Protein AF-A0AA35SMQ5-F1 (afdb_monomer)

Foldseek 3Di:
DFPDKDADPDPLAQQVLLQVQLVVVPDHWDDDDRITTDDDDPVCDPVNVVVVVVSSVVSRVVCNVPSCSCCDDVNVVVVVLVPDPDVVVVVVVVVVVVVVVVVD

Structure (mmCIF, N/CA/C/O backbone):
data_AF-A0AA35SMQ5-F1
#
_entry.id   AF-A0AA35SMQ5-F1
#
loop_
_atom_site.group_PDB
_atom_site.id
_atom_site.type_symbol
_atom_site.label_atom_id
_atom_site.label_alt_id
_atom_site.label_comp_id
_atom_site.label_asym_id
_atom_site.label_entity_id
_atom_site.label_seq_id
_atom_site.pdbx_PDB_ins_code
_atom_site.Cartn_x
_atom_site.Cartn_y
_atom_site.Cartn_z
_atom_site.occupancy
_atom_site.B_iso_or_equiv
_atom_site.auth_seq_id
_atom_site.auth_comp_id
_atom_site.auth_asym_id
_atom_site.auth_atom_id
_atom_site.pdbx_PDB_model_num
ATOM 1 N N . MET A 1 1 ? 7.453 10.871 8.236 1.00 58.62 1 MET A N 1
ATOM 2 C CA . MET A 1 1 ? 7.933 10.191 9.458 1.00 58.62 1 MET A CA 1
ATOM 3 C C . MET A 1 1 ? 7.116 8.923 9.597 1.00 58.62 1 MET A C 1
ATOM 5 O O . MET A 1 1 ? 5.976 9.000 10.029 1.00 58.62 1 MET A O 1
ATOM 9 N N . THR A 1 2 ? 7.652 7.792 9.150 1.00 75.69 2 THR A N 1
ATOM 10 C CA . THR A 1 2 ? 6.954 6.502 9.218 1.00 75.69 2 THR A CA 1
ATOM 11 C C . THR A 1 2 ? 7.039 5.942 10.634 1.00 75.69 2 THR A C 1
ATOM 13 O O . THR A 1 2 ? 8.126 5.919 11.206 1.00 75.69 2 THR A O 1
ATOM 16 N N . ALA A 1 3 ? 5.916 5.479 11.187 1.00 87.38 3 ALA A N 1
ATOM 17 C CA . ALA A 1 3 ? 5.897 4.768 12.464 1.00 87.38 3 ALA A CA 1
ATOM 18 C C . ALA A 1 3 ? 6.235 3.281 12.278 1.00 87.38 3 ALA A C 1
ATOM 20 O O . ALA A 1 3 ? 7.061 2.738 13.004 1.00 87.38 3 ALA A O 1
ATOM 21 N N . PHE A 1 4 ? 5.625 2.635 11.283 1.00 91.06 4 PHE A N 1
ATOM 22 C CA . PHE A 1 4 ? 5.939 1.263 10.883 1.00 91.06 4 PHE A CA 1
ATOM 23 C C . PHE A 1 4 ? 5.656 1.054 9.392 1.00 91.06 4 PHE A C 1
ATOM 25 O O . PHE A 1 4 ? 4.910 1.822 8.781 1.00 91.06 4 PHE A O 1
ATOM 32 N N . SER A 1 5 ? 6.239 0.011 8.809 1.00 93.12 5 SER A N 1
ATOM 33 C CA . SER A 1 5 ? 5.927 -0.436 7.453 1.00 93.12 5 SER A CA 1
ATOM 34 C C . SER A 1 5 ? 5.599 -1.924 7.434 1.00 93.12 5 SER A C 1
ATOM 36 O O . SER A 1 5 ? 5.977 -2.672 8.339 1.00 93.12 5 SER A O 1
ATOM 38 N N . VAL A 1 6 ? 4.854 -2.349 6.416 1.00 93.19 6 VAL A N 1
ATOM 39 C CA . VAL A 1 6 ? 4.492 -3.754 6.209 1.00 93.19 6 VAL A CA 1
ATOM 40 C C . VAL A 1 6 ? 4.818 -4.183 4.787 1.00 93.19 6 VAL A C 1
ATOM 42 O O . VAL A 1 6 ? 4.637 -3.428 3.828 1.00 93.19 6 VAL A O 1
ATOM 45 N N . THR A 1 7 ? 5.265 -5.424 4.659 1.00 93.69 7 THR A N 1
ATOM 46 C CA . THR A 1 7 ? 5.516 -6.099 3.387 1.00 93.69 7 THR A CA 1
ATOM 47 C C . THR A 1 7 ? 4.638 -7.341 3.288 1.00 93.69 7 THR A C 1
ATOM 49 O O . THR A 1 7 ? 4.064 -7.804 4.278 1.00 93.69 7 THR A O 1
ATOM 52 N N . SER A 1 8 ? 4.506 -7.885 2.080 1.00 91.62 8 SER A N 1
ATOM 53 C CA . SER A 1 8 ? 3.839 -9.171 1.906 1.00 91.62 8 SER A CA 1
ATOM 54 C C . SER A 1 8 ? 4.790 -10.314 2.261 1.00 91.62 8 SER A C 1
ATOM 56 O O . SER A 1 8 ? 5.911 -10.369 1.760 1.00 91.62 8 SER A O 1
ATOM 58 N N . CYS A 1 9 ? 4.329 -11.256 3.084 1.00 91.44 9 CYS A N 1
ATOM 59 C C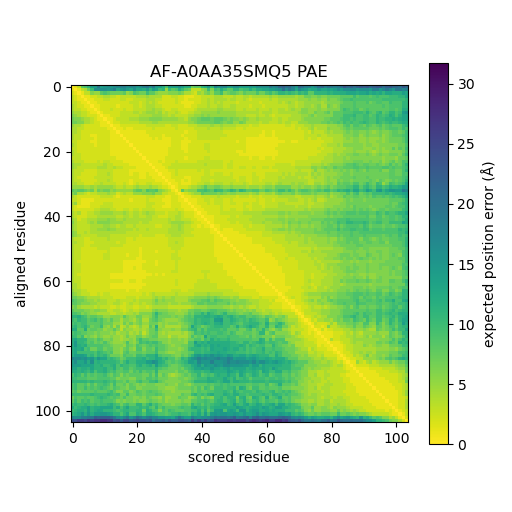A . CYS A 1 9 ? 5.003 -12.541 3.293 1.00 91.44 9 CYS A CA 1
ATOM 60 C C . CYS A 1 9 ? 4.593 -13.605 2.259 1.00 91.44 9 CYS A C 1
ATOM 62 O O . CYS A 1 9 ? 5.173 -14.688 2.224 1.00 91.44 9 CYS A O 1
ATOM 64 N N . ASP A 1 10 ? 3.595 -13.307 1.425 1.00 90.56 10 ASP A N 1
ATOM 65 C CA . ASP A 1 10 ? 3.055 -14.198 0.406 1.00 90.56 10 ASP A CA 1
ATOM 66 C C . ASP A 1 10 ? 3.430 -13.669 -0.982 1.00 90.56 10 ASP A C 1
ATOM 68 O O . ASP A 1 10 ? 2.986 -12.593 -1.391 1.00 90.56 10 ASP A O 1
ATOM 72 N N . SER A 1 11 ? 4.238 -14.436 -1.718 1.00 85.50 11 SER A N 1
ATOM 73 C CA . SER A 1 11 ? 4.701 -14.074 -3.068 1.00 85.50 11 SER A CA 1
ATOM 74 C C . SER A 1 11 ? 3.569 -13.862 -4.082 1.00 85.50 11 SER A C 1
ATOM 76 O O . SER A 1 11 ? 3.776 -13.192 -5.093 1.00 85.50 11 SER A O 1
ATOM 78 N N . GLN A 1 12 ? 2.372 -14.401 -3.824 1.00 85.25 12 GLN A N 1
ATOM 79 C CA . GLN A 1 12 ? 1.205 -14.213 -4.688 1.00 85.25 12 GLN A CA 1
ATOM 80 C C . GLN A 1 12 ? 0.437 -12.921 -4.383 1.00 85.25 12 GLN A C 1
ATOM 82 O O . GLN A 1 12 ? -0.429 -12.520 -5.161 1.00 85.25 12 GLN A O 1
ATOM 87 N N . VAL A 1 13 ? 0.756 -12.246 -3.276 1.00 90.44 13 VAL A N 1
ATOM 88 C CA . VAL A 1 13 ? 0.130 -10.984 -2.881 1.00 90.44 13 VAL A CA 1
ATOM 89 C C . VAL A 1 13 ? 1.098 -9.837 -3.119 1.00 90.44 13 VAL A C 1
ATOM 91 O O . VAL A 1 13 ? 2.047 -9.628 -2.366 1.00 90.44 13 VAL A O 1
ATOM 94 N N . SER A 1 14 ? 0.818 -9.047 -4.152 1.00 91.19 14 SER A N 1
ATOM 95 C CA . SER A 1 14 ? 1.499 -7.769 -4.357 1.00 91.19 14 SER A CA 1
ATOM 96 C C . SER A 1 14 ? 0.999 -6.746 -3.341 1.00 91.19 14 SER A C 1
ATOM 98 O O . SER A 1 14 ? -0.195 -6.441 -3.295 1.00 91.19 14 SER A O 1
ATOM 100 N N . ILE A 1 15 ? 1.914 -6.173 -2.556 1.00 93.00 15 ILE A N 1
ATOM 101 C CA . ILE A 1 15 ? 1.565 -5.156 -1.560 1.00 93.00 15 ILE A CA 1
ATOM 102 C C . ILE A 1 15 ? 1.027 -3.870 -2.211 1.00 93.00 15 ILE A C 1
ATOM 104 O O . ILE A 1 15 ? 0.139 -3.216 -1.668 1.00 93.00 15 ILE A O 1
ATOM 108 N N . PHE A 1 16 ? 1.482 -3.544 -3.422 1.00 92.50 16 PHE A N 1
ATOM 109 C CA . PHE A 1 16 ? 0.965 -2.395 -4.161 1.00 92.50 16 PHE A CA 1
ATOM 110 C C . PHE A 1 16 ? -0.455 -2.631 -4.675 1.00 92.50 16 PHE A C 1
ATOM 112 O O . PHE A 1 16 ? -1.257 -1.703 -4.689 1.00 92.50 16 PHE A O 1
ATOM 119 N N . ALA A 1 17 ? -0.800 -3.872 -5.035 1.00 93.75 17 ALA A N 1
ATOM 120 C CA . ALA A 1 17 ? -2.175 -4.208 -5.401 1.00 93.75 17 ALA A CA 1
ATOM 121 C C . ALA A 1 17 ? -3.114 -4.096 -4.192 1.00 93.75 17 ALA A C 1
ATOM 123 O O . ALA A 1 17 ? -4.248 -3.645 -4.333 1.00 93.75 17 ALA A O 1
ATOM 124 N N . VAL A 1 18 ? -2.634 -4.462 -2.996 1.00 95.00 18 VAL A N 1
ATOM 125 C CA . VAL A 1 18 ? -3.382 -4.259 -1.745 1.00 95.00 18 VAL A CA 1
ATOM 126 C C . VAL A 1 18 ? -3.639 -2.770 -1.526 1.00 95.00 18 VAL A C 1
ATOM 128 O O . VAL A 1 18 ? -4.768 -2.392 -1.225 1.00 95.00 18 VAL A O 1
ATOM 131 N N . ALA A 1 19 ? -2.632 -1.921 -1.741 1.00 94.88 19 ALA A N 1
ATOM 132 C CA . ALA A 1 19 ? -2.803 -0.475 -1.656 1.00 94.88 19 ALA A CA 1
ATOM 133 C C . ALA A 1 19 ? -3.806 0.067 -2.681 1.00 94.88 19 ALA A C 1
ATOM 135 O O . ALA A 1 19 ? -4.675 0.847 -2.309 1.00 94.88 19 ALA A O 1
ATOM 136 N N . ASP A 1 20 ? -3.762 -0.398 -3.931 1.00 94.75 20 ASP A N 1
ATOM 137 C CA . ASP A 1 20 ? -4.726 0.014 -4.959 1.00 94.75 20 ASP A CA 1
ATOM 138 C C . ASP A 1 20 ? -6.170 -0.354 -4.584 1.00 94.75 20 ASP A C 1
ATOM 140 O O . ASP A 1 20 ? -7.095 0.420 -4.832 1.00 94.75 20 ASP A O 1
ATOM 144 N N . VAL A 1 21 ? -6.389 -1.525 -3.975 1.00 95.81 21 VAL A N 1
ATOM 145 C CA . VAL A 1 21 ? -7.720 -1.929 -3.488 1.00 95.81 21 VAL A CA 1
ATOM 146 C C . VAL A 1 21 ? -8.158 -1.069 -2.301 1.00 95.81 21 VAL A C 1
ATOM 148 O O . VAL A 1 21 ? -9.298 -0.612 -2.269 1.00 95.81 21 VAL A O 1
ATOM 151 N N . MET A 1 22 ? -7.259 -0.810 -1.349 1.00 96.31 22 MET A N 1
ATOM 152 C CA . MET A 1 22 ? -7.525 0.078 -0.213 1.00 96.31 22 MET A CA 1
ATOM 153 C C . MET A 1 22 ? -7.920 1.486 -0.680 1.00 96.31 22 MET A C 1
ATOM 155 O O . MET A 1 22 ? -8.902 2.044 -0.193 1.00 96.31 22 MET A O 1
ATOM 159 N N . GLU A 1 23 ? -7.206 2.043 -1.658 1.00 95.38 23 GLU A N 1
ATOM 160 C CA . GLU A 1 23 ? -7.480 3.386 -2.180 1.00 95.38 23 GLU A CA 1
ATOM 161 C C . GLU A 1 23 ? -8.785 3.473 -2.963 1.00 95.38 23 GLU A C 1
ATOM 163 O O . GLU A 1 23 ? -9.532 4.438 -2.805 1.00 95.38 23 GLU A O 1
ATOM 168 N N . LYS A 1 24 ? -9.135 2.430 -3.725 1.00 93.94 24 LYS A N 1
ATOM 169 C CA . LYS A 1 24 ? -10.472 2.323 -4.334 1.00 93.94 24 LYS A CA 1
ATOM 170 C C . LYS A 1 24 ? -11.595 2.345 -3.295 1.00 93.94 24 LYS A C 1
ATOM 172 O O . LYS A 1 24 ? -12.689 2.806 -3.601 1.00 93.94 24 LYS A O 1
ATOM 177 N N . ASN A 1 25 ? -11.308 1.893 -2.076 1.00 93.44 25 ASN A N 1
ATOM 178 C CA . ASN A 1 25 ? -12.234 1.898 -0.946 1.00 93.44 25 ASN A CA 1
ATOM 179 C C . ASN A 1 25 ? -12.124 3.168 -0.078 1.00 93.44 25 ASN A C 1
ATOM 181 O O . ASN A 1 25 ? -12.637 3.192 1.040 1.00 93.44 25 ASN A O 1
ATOM 185 N N . GLY A 1 26 ? -11.470 4.224 -0.574 1.00 94.44 26 GLY A N 1
ATOM 186 C CA . GLY A 1 26 ? -11.425 5.540 0.070 1.00 94.44 26 GLY A CA 1
ATOM 187 C C . GLY A 1 26 ? -10.302 5.732 1.091 1.00 94.44 26 GLY A C 1
ATOM 188 O O . GLY A 1 26 ? -10.283 6.752 1.778 1.00 94.44 26 GLY A O 1
ATOM 189 N N . TRP A 1 27 ? -9.366 4.787 1.205 1.00 95.12 27 TRP A N 1
ATOM 190 C CA . TRP A 1 27 ? -8.159 4.975 2.013 1.00 95.12 27 TRP A CA 1
ATOM 191 C C . TRP A 1 27 ? -7.085 5.739 1.235 1.00 95.12 27 TRP A C 1
ATOM 193 O O . TRP A 1 27 ? -7.147 5.873 0.019 1.00 95.12 27 TRP A O 1
ATOM 203 N N . THR A 1 28 ? -6.070 6.235 1.933 1.00 93.44 28 THR A N 1
ATOM 204 C CA . THR A 1 28 ? -4.861 6.793 1.314 1.00 93.44 28 THR A CA 1
ATOM 205 C C . THR A 1 28 ? -3.671 5.996 1.813 1.00 93.44 28 THR A C 1
ATOM 207 O O . THR A 1 28 ? -3.491 5.872 3.025 1.00 93.44 28 THR A O 1
ATOM 210 N N . MET A 1 29 ? -2.888 5.429 0.892 1.00 93.75 29 MET A N 1
ATOM 211 C CA . MET A 1 29 ? -1.825 4.485 1.231 1.00 93.75 29 MET A CA 1
ATOM 212 C C . MET A 1 29 ? -0.456 5.016 0.806 1.00 93.75 29 MET A C 1
ATOM 214 O O . MET A 1 29 ? -0.218 5.324 -0.361 1.00 93.75 29 MET A O 1
ATOM 218 N N . GLU A 1 30 ? 0.484 5.069 1.750 1.00 91.56 30 GLU A N 1
ATOM 219 C CA . GLU A 1 30 ? 1.862 5.478 1.471 1.00 91.56 30 GLU A CA 1
ATOM 220 C C . GLU A 1 30 ? 2.660 4.275 0.945 1.00 91.56 30 GLU A C 1
ATOM 222 O O . GLU A 1 30 ? 2.891 3.303 1.666 1.00 91.56 30 GLU A O 1
ATOM 227 N N . ARG A 1 31 ? 3.081 4.325 -0.324 1.00 89.88 31 ARG A N 1
ATOM 228 C CA . ARG A 1 31 ? 3.881 3.275 -0.978 1.00 89.88 31 ARG A CA 1
ATOM 229 C C . ARG A 1 31 ? 5.355 3.652 -0.964 1.00 89.88 31 ARG A C 1
ATOM 231 O O . ARG A 1 31 ? 5.714 4.735 -1.420 1.00 89.88 31 ARG A O 1
ATOM 238 N N . GLN A 1 32 ? 6.215 2.748 -0.505 1.00 82.69 32 GLN A N 1
ATOM 239 C CA . GLN A 1 32 ? 7.662 2.963 -0.524 1.00 82.69 32 GLN A CA 1
ATOM 240 C C . GLN A 1 32 ? 8.404 1.622 -0.556 1.00 82.69 32 GLN A C 1
ATOM 242 O O . GLN A 1 32 ? 8.121 0.754 0.259 1.00 82.69 32 GLN A O 1
ATOM 247 N N . MET A 1 33 ? 9.362 1.464 -1.480 1.00 75.12 33 MET A N 1
ATOM 248 C CA . MET A 1 33 ? 10.304 0.325 -1.548 1.00 75.12 33 MET A CA 1
ATOM 249 C C . MET A 1 33 ? 9.661 -1.048 -1.246 1.00 75.12 33 MET A C 1
ATOM 251 O O . MET A 1 33 ? 9.945 -1.652 -0.216 1.00 75.12 33 MET A O 1
ATOM 255 N N . ASP A 1 34 ? 8.763 -1.518 -2.118 1.00 82.94 34 ASP A N 1
ATOM 256 C CA . ASP A 1 34 ? 8.022 -2.790 -1.975 1.00 82.94 34 ASP A CA 1
ATOM 257 C C . ASP A 1 34 ? 7.298 -2.979 -0.629 1.00 82.94 34 ASP A C 1
ATOM 259 O O . ASP A 1 34 ? 7.107 -4.096 -0.142 1.00 82.94 34 ASP A O 1
ATOM 263 N N . SER A 1 35 ? 6.856 -1.877 -0.024 1.00 89.88 35 SER A N 1
ATOM 264 C CA . SER A 1 35 ? 6.160 -1.881 1.258 1.00 89.88 35 SER A CA 1
ATOM 265 C C . SER A 1 35 ? 5.112 -0.771 1.350 1.00 89.88 35 SER A C 1
ATOM 267 O O . SER A 1 35 ? 5.086 0.166 0.541 1.00 89.88 35 SER A O 1
ATOM 269 N N . LEU A 1 36 ? 4.238 -0.888 2.352 1.00 93.06 36 LEU A N 1
ATOM 270 C CA . LEU A 1 36 ? 3.321 0.178 2.748 1.00 93.06 36 LEU A CA 1
ATOM 271 C C . LEU A 1 36 ? 3.763 0.765 4.068 1.00 93.06 36 LEU A C 1
ATOM 273 O O . LEU A 1 36 ? 3.977 0.039 5.039 1.00 93.06 36 LEU A O 1
ATOM 277 N N . HIS A 1 37 ? 3.895 2.081 4.079 1.00 93.25 37 HIS A N 1
ATOM 278 C CA . HIS A 1 37 ? 4.306 2.849 5.234 1.00 93.25 37 HIS A CA 1
ATOM 279 C C . HIS A 1 37 ? 3.076 3.414 5.939 1.00 93.25 37 HIS A C 1
ATOM 281 O O . HIS A 1 37 ? 2.076 3.772 5.321 1.00 93.25 37 HIS A O 1
ATOM 287 N N . PHE A 1 38 ? 3.155 3.470 7.264 1.00 92.44 38 PHE A N 1
ATOM 288 C CA . PHE A 1 38 ? 2.097 3.999 8.103 1.00 92.44 38 PHE A CA 1
ATOM 289 C C . PHE A 1 38 ? 2.668 5.093 8.986 1.00 92.44 38 PHE A C 1
ATOM 291 O O . PHE A 1 38 ? 3.460 4.849 9.902 1.00 92.44 38 PHE A O 1
ATOM 298 N N . SER A 1 39 ? 2.246 6.317 8.702 1.00 92.25 39 SER A N 1
ATOM 299 C CA . SER A 1 39 ? 2.462 7.476 9.554 1.00 92.25 39 SER A CA 1
ATOM 300 C C . SER A 1 39 ? 1.280 7.583 10.523 1.00 92.25 39 SER A C 1
ATOM 302 O O . SER A 1 39 ? 0.127 7.675 10.102 1.00 92.25 39 SER A O 1
ATOM 304 N N . ILE A 1 40 ? 1.534 7.530 11.833 1.00 89.19 40 ILE A N 1
ATOM 305 C CA . ILE A 1 40 ? 0.468 7.604 12.843 1.00 89.19 40 ILE A CA 1
ATOM 306 C C . ILE A 1 40 ? 0.322 9.039 13.342 1.00 89.19 40 ILE A C 1
ATOM 308 O O . ILE A 1 40 ? 1.272 9.622 13.860 1.00 89.19 40 ILE A O 1
ATOM 312 N N . LEU A 1 41 ? -0.878 9.598 13.175 1.00 90.38 41 LEU A N 1
ATOM 313 C CA . LEU A 1 41 ? -1.251 10.933 13.632 1.00 90.38 41 LEU A CA 1
ATOM 314 C C . LEU A 1 41 ? -2.250 10.834 14.796 1.00 90.38 41 LEU A C 1
ATOM 316 O O . LEU A 1 41 ? -2.936 9.818 14.916 1.00 90.38 41 LEU A O 1
ATOM 320 N N . PRO A 1 42 ? -2.414 11.893 15.615 1.00 92.00 42 PRO A N 1
ATOM 321 C CA . PRO A 1 42 ? -3.392 11.907 16.709 1.00 92.00 42 PRO A CA 1
ATOM 322 C C . PRO A 1 42 ? -4.840 11.606 16.285 1.00 92.00 42 PRO A C 1
ATOM 324 O O . PRO A 1 42 ? -5.640 11.155 17.097 1.00 92.00 42 PRO A O 1
ATOM 327 N N . SER A 1 43 ? -5.186 11.833 15.015 1.00 90.88 43 SER A N 1
ATOM 328 C CA . SER A 1 43 ? -6.498 11.510 14.445 1.00 90.88 43 SER A CA 1
ATOM 329 C C . SER A 1 43 ? -6.734 10.009 14.219 1.00 90.88 43 SER A C 1
ATOM 331 O O . SER A 1 43 ? -7.872 9.609 13.968 1.00 90.88 43 SER A O 1
ATOM 333 N N . HIS A 1 44 ? -5.703 9.163 14.297 1.00 92.38 44 HIS A N 1
ATOM 334 C CA . HIS A 1 44 ? -5.815 7.708 14.168 1.00 92.38 44 HIS A CA 1
ATOM 335 C C . HIS A 1 44 ? -6.207 7.072 15.508 1.00 92.38 44 HIS A C 1
ATOM 337 O O . HIS A 1 44 ? -5.380 6.491 16.208 1.00 92.38 44 HIS A O 1
ATOM 343 N N . THR A 1 45 ? -7.486 7.198 15.867 1.00 95.56 45 THR A N 1
ATOM 344 C CA . THR A 1 45 ? -8.042 6.606 17.093 1.00 95.56 45 THR A CA 1
ATOM 345 C C . THR A 1 45 ? -8.051 5.068 17.039 1.00 95.56 45 THR A C 1
ATOM 347 O O . THR A 1 45 ? -7.977 4.491 15.946 1.00 95.56 45 THR A O 1
ATOM 350 N N . PRO A 1 46 ? -8.183 4.372 18.186 1.00 93.81 46 PRO A N 1
ATOM 351 C CA . PRO A 1 46 ? -8.286 2.911 18.220 1.00 93.81 46 PRO A CA 1
ATOM 352 C C . PRO A 1 46 ? -9.399 2.344 17.324 1.00 93.81 46 PRO A C 1
ATOM 354 O O . PRO A 1 46 ? -9.209 1.320 16.669 1.00 93.81 46 PRO A O 1
ATOM 357 N N . GLU A 1 47 ? -10.536 3.033 17.219 1.00 95.81 47 GLU A N 1
ATOM 358 C CA . GLU A 1 47 ? -11.649 2.626 16.355 1.00 95.81 47 GLU A CA 1
ATOM 359 C C . GLU A 1 47 ? -11.249 2.680 14.874 1.00 95.81 47 GLU A C 1
ATOM 361 O O . GLU A 1 47 ? -11.524 1.746 14.118 1.00 95.81 47 GLU A O 1
ATOM 366 N N . ARG A 1 48 ? -10.539 3.739 14.457 1.00 93.88 48 ARG A N 1
ATOM 367 C CA . ARG A 1 48 ? -10.012 3.853 13.088 1.00 93.88 48 ARG A CA 1
ATOM 368 C C . ARG A 1 48 ? -8.928 2.822 12.802 1.00 93.88 48 ARG A C 1
ATOM 370 O O . ARG A 1 48 ? -8.865 2.308 11.689 1.00 93.88 48 ARG A O 1
ATOM 377 N N . ALA A 1 49 ? -8.106 2.482 13.794 1.00 92.88 49 ALA A N 1
ATOM 378 C CA . ALA A 1 49 ? -7.122 1.413 13.657 1.00 92.88 49 ALA A CA 1
ATOM 379 C C . ALA A 1 49 ? -7.805 0.062 13.387 1.00 92.88 49 ALA A C 1
ATOM 381 O O . ALA A 1 49 ? -7.376 -0.682 12.506 1.00 92.88 49 ALA A O 1
ATOM 382 N N . GLN A 1 50 ? -8.918 -0.232 14.065 1.00 95.44 50 GLN A N 1
ATOM 383 C CA . GLN A 1 50 ? -9.679 -1.455 13.811 1.00 95.44 50 GLN A CA 1
ATOM 384 C C . GLN A 1 50 ? -10.302 -1.473 12.406 1.00 95.44 50 GLN A C 1
ATOM 386 O O . GLN A 1 50 ? -10.268 -2.505 11.731 1.00 95.44 50 GLN A O 1
ATOM 391 N N . GLN A 1 51 ? -10.822 -0.334 11.939 1.00 95.56 51 GLN A N 1
ATOM 392 C CA . GLN A 1 51 ? -11.336 -0.188 10.572 1.00 95.56 51 GLN A CA 1
ATOM 393 C C . GLN A 1 51 ? -10.237 -0.406 9.527 1.00 95.56 51 GLN A C 1
ATOM 395 O O . GLN A 1 51 ? -10.448 -1.150 8.571 1.00 95.56 51 GLN A O 1
ATOM 400 N N . LEU A 1 52 ? -9.050 0.169 9.748 1.00 94.44 52 LEU A N 1
ATOM 401 C CA . LEU A 1 52 ? -7.883 -0.031 8.890 1.00 94.44 52 LEU A CA 1
ATOM 402 C C . LEU A 1 52 ? -7.514 -1.516 8.804 1.00 94.44 52 LEU A C 1
ATOM 404 O O . LEU A 1 52 ? -7.297 -2.038 7.714 1.00 94.44 52 LEU A O 1
ATOM 408 N N . LEU A 1 53 ? -7.470 -2.215 9.942 1.00 94.88 53 LEU A N 1
ATOM 409 C CA . LEU A 1 53 ? -7.143 -3.640 9.982 1.00 94.88 53 LEU A CA 1
ATOM 410 C C . LEU A 1 53 ? -8.197 -4.506 9.276 1.00 94.88 53 LEU A C 1
ATOM 412 O O . LEU A 1 53 ? -7.824 -5.479 8.620 1.00 94.88 53 LEU A O 1
ATOM 416 N N . SER A 1 54 ? -9.487 -4.172 9.388 1.00 96.88 54 SER A N 1
ATOM 417 C CA . SER A 1 54 ? -10.554 -4.866 8.647 1.00 96.88 54 SER A CA 1
ATOM 418 C C . SER A 1 54 ? -10.398 -4.658 7.143 1.00 96.88 54 SER A C 1
ATOM 420 O O . SER A 1 54 ? -10.320 -5.628 6.389 1.00 96.88 54 SER A O 1
ATOM 422 N N . ALA A 1 55 ? -10.244 -3.401 6.722 1.00 96.50 55 ALA A N 1
ATOM 423 C CA . ALA A 1 55 ? -10.075 -3.043 5.320 1.00 96.50 55 ALA A CA 1
ATOM 424 C C . ALA A 1 55 ? -8.826 -3.698 4.707 1.00 96.50 55 ALA A C 1
ATOM 426 O O . ALA A 1 55 ? -8.898 -4.250 3.611 1.00 96.50 55 ALA A O 1
ATOM 427 N N . LEU A 1 56 ? -7.701 -3.740 5.434 1.00 95.62 56 LEU A N 1
ATOM 428 C CA . LEU A 1 56 ? -6.488 -4.424 4.974 1.00 95.62 56 LEU A CA 1
ATOM 429 C C . LEU A 1 56 ? -6.716 -5.927 4.770 1.00 95.62 56 LEU A C 1
ATOM 431 O O . LEU A 1 56 ? -6.248 -6.484 3.779 1.00 95.62 56 LEU A O 1
ATOM 435 N N . ARG A 1 57 ? -7.450 -6.599 5.668 1.00 96.19 57 ARG A N 1
ATOM 436 C CA . ARG A 1 57 ? -7.775 -8.030 5.515 1.00 96.19 57 ARG A CA 1
ATOM 437 C C . ARG A 1 57 ? -8.645 -8.286 4.286 1.00 96.19 57 ARG A C 1
ATOM 439 O O . ARG A 1 57 ? -8.389 -9.236 3.542 1.00 96.19 57 ARG A O 1
ATOM 446 N N . GLU A 1 58 ? -9.644 -7.443 4.057 1.00 96.88 58 GLU A N 1
ATOM 447 C CA . GLU A 1 58 ? -10.519 -7.519 2.882 1.00 96.88 58 GLU A CA 1
ATOM 448 C C . GLU A 1 58 ? -9.743 -7.258 1.584 1.00 96.88 58 GLU A C 1
ATOM 450 O O . GLU A 1 58 ? -9.873 -8.013 0.615 1.00 96.88 58 GLU A O 1
ATOM 455 N N . ALA A 1 59 ? -8.863 -6.253 1.580 1.00 96.19 59 ALA A N 1
ATOM 456 C CA . ALA A 1 59 ? -8.007 -5.938 0.444 1.00 96.19 59 ALA A CA 1
ATOM 457 C C . ALA A 1 59 ? -7.049 -7.092 0.116 1.00 96.19 59 ALA A C 1
ATOM 459 O O . ALA A 1 59 ? -6.963 -7.514 -1.038 1.00 96.19 59 ALA A O 1
ATOM 460 N N . VAL A 1 60 ? -6.390 -7.676 1.123 1.00 95.56 60 VAL A N 1
ATOM 461 C CA . VAL A 1 60 ? -5.535 -8.861 0.942 1.00 95.56 60 VAL A CA 1
ATOM 462 C C . VAL A 1 60 ? -6.336 -10.039 0.388 1.00 95.56 60 VAL A C 1
ATOM 464 O O . VAL A 1 60 ? -5.875 -10.701 -0.538 1.00 95.56 60 VAL A O 1
ATOM 467 N N . THR A 1 61 ? -7.541 -10.287 0.904 1.00 95.75 61 THR A N 1
ATOM 468 C CA . THR A 1 61 ? -8.413 -11.370 0.413 1.00 95.75 61 THR A CA 1
ATOM 469 C C . THR A 1 61 ? -8.783 -11.159 -1.055 1.00 95.75 61 THR A C 1
ATOM 471 O O . THR A 1 61 ? -8.696 -12.088 -1.857 1.00 95.75 61 THR A O 1
ATOM 474 N N . THR A 1 62 ? -9.110 -9.923 -1.430 1.00 95.19 62 THR A N 1
ATOM 475 C CA . THR A 1 62 ? -9.429 -9.541 -2.812 1.00 95.19 62 THR A CA 1
ATOM 476 C C . THR A 1 62 ? -8.243 -9.769 -3.749 1.00 95.19 62 THR A C 1
ATOM 478 O O . THR A 1 62 ? -8.399 -10.358 -4.818 1.00 95.19 62 THR A O 1
ATOM 481 N N . VAL A 1 63 ? -7.039 -9.355 -3.341 1.00 94.50 63 VAL A N 1
ATOM 482 C CA . VAL A 1 63 ? -5.814 -9.545 -4.135 1.00 94.50 63 VAL A CA 1
ATOM 483 C C . VAL A 1 63 ? -5.450 -11.023 -4.257 1.00 94.50 63 VAL A C 1
ATOM 485 O O . VAL A 1 63 ? -5.101 -11.466 -5.348 1.00 94.50 63 VAL A O 1
ATOM 488 N N . LYS A 1 64 ? -5.590 -11.809 -3.181 1.00 93.88 64 LYS A N 1
ATOM 489 C CA . LYS A 1 64 ? -5.386 -13.266 -3.226 1.00 93.88 64 LYS A CA 1
ATOM 490 C C . LYS A 1 64 ? -6.345 -13.948 -4.200 1.00 93.88 64 LYS A C 1
ATOM 492 O O . LYS A 1 64 ? -5.926 -14.826 -4.947 1.00 93.88 64 LYS A O 1
ATOM 497 N N . ALA A 1 65 ? -7.613 -13.540 -4.207 1.00 94.50 65 ALA A N 1
ATOM 498 C CA . ALA A 1 65 ? -8.618 -14.086 -5.115 1.00 94.50 65 ALA A CA 1
ATOM 499 C C . ALA A 1 65 ? -8.403 -13.654 -6.577 1.00 94.50 65 ALA A C 1
ATOM 501 O O . ALA A 1 65 ? -8.832 -14.357 -7.490 1.00 94.50 65 ALA A O 1
ATOM 502 N N . ASN A 1 66 ? -7.733 -12.520 -6.816 1.00 92.00 66 ASN A N 1
ATOM 503 C CA . ASN A 1 66 ? -7.460 -12.012 -8.156 1.00 92.00 66 ASN A CA 1
ATOM 504 C C . ASN A 1 66 ? -6.010 -11.503 -8.314 1.00 92.00 66 ASN A C 1
ATOM 506 O O . ASN A 1 66 ? -5.768 -10.289 -8.329 1.00 92.00 66 ASN A O 1
ATOM 510 N N . PRO A 1 67 ? -5.037 -12.411 -8.529 1.00 85.31 67 PRO A N 1
ATOM 511 C CA . PRO A 1 67 ? -3.627 -12.047 -8.689 1.00 85.31 67 PRO A CA 1
ATOM 512 C C . PRO A 1 67 ? -3.347 -11.107 -9.871 1.00 85.31 67 PRO A C 1
ATOM 514 O O . PRO A 1 67 ? -2.321 -10.423 -9.892 1.00 85.31 67 PRO A O 1
ATOM 517 N N . ALA A 1 68 ? -4.247 -11.03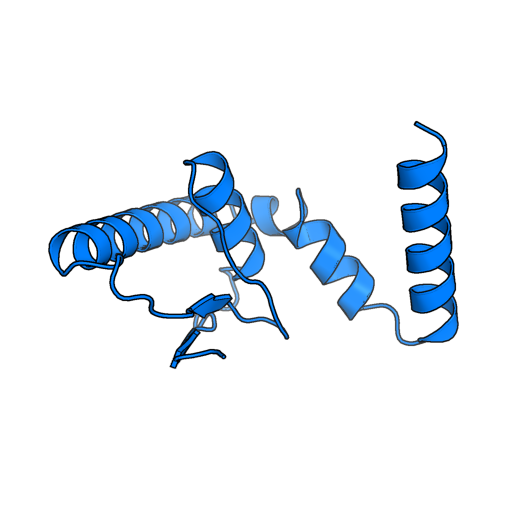1 -10.861 1.00 87.88 68 ALA A N 1
ATOM 518 C CA . ALA A 1 68 ? -4.079 -10.158 -12.021 1.00 87.88 68 ALA A CA 1
ATOM 519 C C . ALA A 1 68 ? -4.076 -8.664 -11.654 1.00 87.88 68 ALA A C 1
ATOM 521 O O . ALA A 1 68 ? -3.501 -7.872 -12.402 1.00 87.88 68 ALA A O 1
ATOM 522 N N . LEU A 1 69 ? -4.632 -8.292 -10.492 1.00 87.19 69 LEU A N 1
ATOM 523 C CA . LEU A 1 69 ? -4.626 -6.917 -9.977 1.00 87.19 69 LEU A CA 1
ATOM 524 C C . LEU A 1 69 ? -3.211 -6.350 -9.796 1.00 87.19 69 LEU A C 1
ATOM 526 O O . LEU A 1 69 ? -3.019 -5.146 -9.939 1.00 87.19 69 LEU A O 1
ATOM 530 N N . SER A 1 70 ? -2.210 -7.211 -9.582 1.00 83.06 70 SER A N 1
ATOM 531 C CA . SER A 1 70 ? -0.791 -6.830 -9.495 1.00 83.06 70 SER A CA 1
ATOM 532 C C . SER A 1 70 ? -0.227 -6.160 -10.752 1.00 83.06 70 SER A C 1
ATOM 534 O O 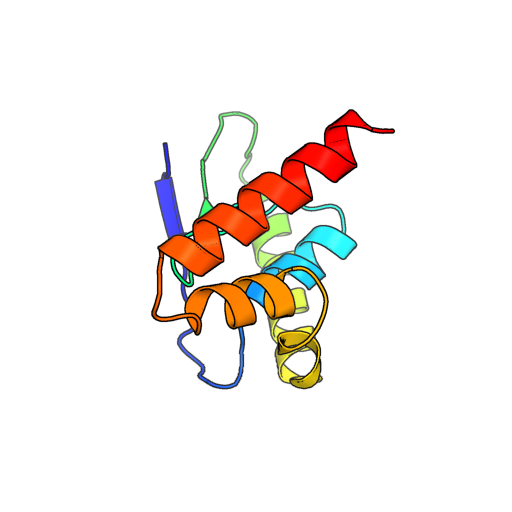. SER A 1 70 ? 0.825 -5.533 -10.683 1.00 83.06 70 SER A O 1
ATOM 536 N N . ARG A 1 71 ? -0.912 -6.283 -11.895 1.00 82.62 71 ARG A N 1
ATOM 537 C CA . ARG A 1 71 ? -0.486 -5.729 -13.191 1.00 82.62 71 ARG A CA 1
ATOM 538 C C . ARG A 1 71 ? -1.251 -4.471 -13.594 1.00 82.62 71 ARG A C 1
ATOM 540 O O . ARG A 1 71 ? -1.099 -4.004 -14.716 1.00 82.62 71 ARG A O 1
ATOM 547 N N . THR A 1 72 ? -2.106 -3.956 -12.719 1.00 80.50 72 THR A N 1
ATOM 548 C CA . THR A 1 72 ? -3.004 -2.832 -13.014 1.00 80.50 72 THR A CA 1
ATOM 549 C C . THR A 1 72 ? -2.789 -1.697 -12.022 1.00 80.50 72 THR A C 1
ATOM 551 O O . THR A 1 72 ? -2.132 -1.898 -11.006 1.00 80.50 72 THR A O 1
ATOM 554 N N . GLY A 1 73 ? -3.343 -0.518 -12.314 1.00 82.75 73 GLY A N 1
ATOM 555 C CA . GLY A 1 73 ? -3.285 0.626 -11.406 1.00 82.75 73 GLY A CA 1
ATOM 556 C C . GLY A 1 73 ? -1.860 1.091 -11.120 1.00 82.75 73 GLY A C 1
ATOM 557 O O . GLY A 1 73 ? -0.959 0.943 -11.951 1.00 82.75 73 GLY A O 1
ATOM 558 N N . SER A 1 74 ? -1.658 1.642 -9.924 1.00 78.56 74 SER A N 1
ATOM 559 C CA . SER A 1 74 ? -0.328 2.069 -9.505 1.00 78.56 74 SER A CA 1
ATOM 560 C C . SER A 1 74 ? 0.587 0.862 -9.278 1.00 78.56 74 SER A C 1
ATOM 562 O O . SER A 1 74 ? 1.779 0.952 -9.547 1.00 78.56 74 SER A O 1
ATOM 564 N N . ALA A 1 75 ? 0.049 -0.301 -8.886 1.00 78.19 75 ALA A N 1
ATOM 565 C CA . ALA A 1 75 ? 0.833 -1.518 -8.692 1.00 78.19 75 ALA A CA 1
ATOM 566 C C . ALA A 1 75 ? 1.585 -1.949 -9.957 1.00 78.19 75 ALA A C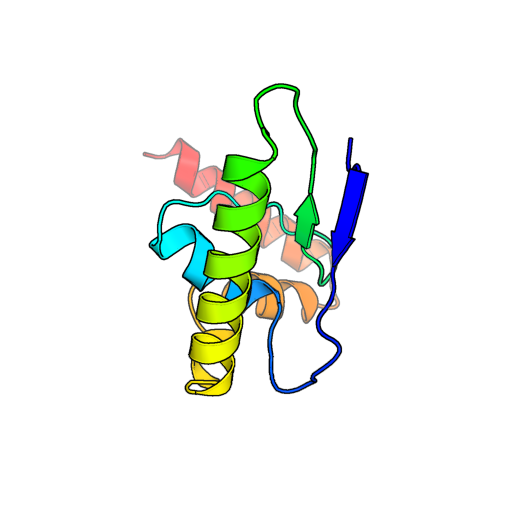 1
ATOM 568 O O . ALA A 1 75 ? 2.770 -2.285 -9.889 1.00 78.19 75 ALA A O 1
ATOM 569 N N . GLY A 1 76 ? 0.917 -1.885 -11.112 1.00 77.88 76 GLY A N 1
ATOM 570 C CA . GLY A 1 76 ? 1.545 -2.134 -12.408 1.00 77.88 76 GLY A CA 1
ATOM 571 C C . GLY A 1 76 ? 2.643 -1.116 -12.731 1.00 77.88 76 GLY A C 1
ATOM 572 O O . GLY A 1 76 ? 3.726 -1.507 -13.164 1.00 77.88 76 GLY A O 1
ATOM 573 N N . LEU A 1 77 ? 2.392 0.170 -12.461 1.00 79.31 77 LEU A N 1
ATOM 574 C CA . LEU A 1 77 ? 3.354 1.252 -12.688 1.00 79.31 77 LEU A CA 1
ATOM 575 C C . LEU A 1 77 ? 4.605 1.105 -11.808 1.00 79.31 77 LEU A C 1
ATOM 577 O O . LEU A 1 77 ? 5.718 1.075 -12.330 1.00 79.31 77 LEU A O 1
ATOM 581 N N . TYR A 1 78 ? 4.437 0.944 -10.494 1.00 76.75 78 TYR A N 1
ATOM 582 C CA . TYR A 1 78 ? 5.551 0.733 -9.565 1.00 76.75 78 TYR A CA 1
ATOM 583 C C . TYR A 1 78 ? 6.335 -0.536 -9.912 1.00 76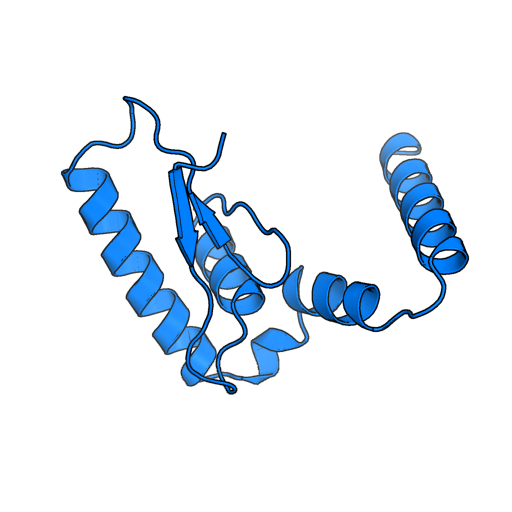.75 78 TYR A C 1
ATOM 585 O O . TYR A 1 78 ? 7.564 -0.510 -9.924 1.00 76.75 78 TYR A O 1
ATOM 593 N N . GLY A 1 79 ? 5.647 -1.625 -10.274 1.00 74.44 79 GLY A N 1
ATOM 594 C CA . GLY A 1 79 ? 6.292 -2.863 -10.712 1.00 74.44 79 GLY A CA 1
ATOM 595 C C . GLY A 1 79 ? 7.059 -2.730 -12.033 1.00 74.44 79 GLY A C 1
ATOM 596 O O . GLY A 1 79 ? 8.061 -3.418 -12.223 1.00 74.44 79 GLY A O 1
ATOM 597 N N . MET A 1 80 ? 6.617 -1.861 -12.944 1.00 76.81 80 MET A N 1
ATOM 598 C CA . MET A 1 80 ? 7.337 -1.547 -14.179 1.00 76.81 80 MET A CA 1
ATOM 599 C C . MET A 1 80 ? 8.583 -0.708 -13.884 1.00 76.81 80 MET A C 1
ATOM 601 O O . MET A 1 80 ? 9.674 -1.101 -14.286 1.00 76.81 80 MET A O 1
ATOM 605 N N . VAL A 1 81 ? 8.440 0.389 -13.131 1.00 79.69 81 VAL A N 1
ATOM 606 C CA . VAL A 1 81 ? 9.553 1.281 -12.762 1.00 79.69 81 VAL A CA 1
ATOM 607 C C . VAL A 1 81 ? 10.629 0.527 -11.979 1.00 79.69 81 VAL A C 1
ATOM 609 O O . VAL A 1 81 ? 11.810 0.665 -12.282 1.00 79.69 81 VAL A O 1
ATOM 612 N N . ALA A 1 82 ? 10.243 -0.341 -11.038 1.00 75.88 82 ALA A N 1
ATOM 613 C CA . ALA A 1 82 ? 11.181 -1.154 -10.261 1.00 75.88 82 ALA A CA 1
ATOM 614 C C . ALA A 1 82 ? 12.018 -2.130 -11.114 1.00 75.88 82 ALA A C 1
ATOM 616 O O . ALA A 1 82 ? 13.076 -2.575 -10.673 1.00 75.88 82 ALA A O 1
ATOM 617 N N . LYS A 1 83 ? 11.564 -2.473 -12.329 1.00 78.94 83 LYS A N 1
ATOM 618 C CA . LYS A 1 83 ? 12.268 -3.379 -13.253 1.00 78.94 83 LYS A CA 1
ATOM 619 C C . LYS A 1 83 ? 13.192 -2.664 -14.235 1.00 78.94 83 LYS A C 1
ATOM 621 O O . LYS A 1 83 ? 13.934 -3.352 -14.932 1.00 78.94 83 LYS A O 1
ATOM 626 N N . ILE A 1 84 ? 13.149 -1.334 -14.321 1.00 81.38 84 ILE A N 1
ATOM 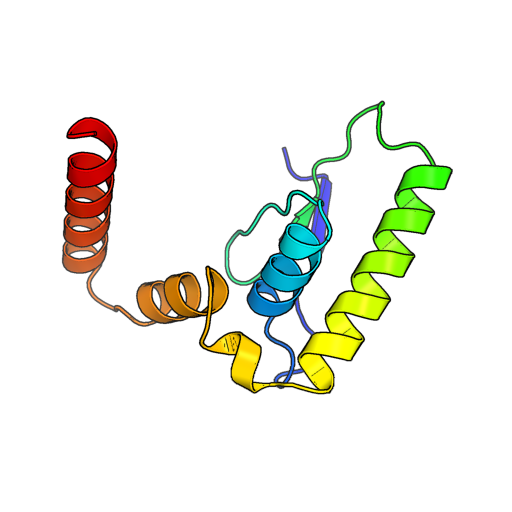627 C CA . ILE A 1 84 ? 14.022 -0.563 -15.210 1.00 81.38 84 ILE A CA 1
ATOM 628 C C . ILE A 1 84 ? 15.399 -0.438 -14.534 1.00 81.38 84 ILE A C 1
ATOM 630 O O . ILE A 1 84 ? 15.505 0.212 -13.494 1.00 81.38 84 ILE A O 1
ATOM 634 N N . PRO A 1 85 ? 16.465 -1.051 -15.084 1.00 77.69 85 PRO A N 1
ATOM 635 C CA . PRO A 1 85 ? 17.785 -1.015 -14.457 1.00 77.69 85 PRO A CA 1
ATOM 636 C C . PRO A 1 85 ? 18.482 0.341 -14.636 1.00 77.69 85 PRO A C 1
ATOM 638 O O . PRO A 1 85 ? 19.297 0.731 -13.798 1.00 77.69 85 PRO A O 1
ATOM 641 N N . ASP A 1 86 ? 18.167 1.059 -15.718 1.00 89.19 86 ASP A N 1
ATOM 642 C CA . ASP A 1 86 ? 18.759 2.355 -16.030 1.00 89.19 86 ASP A CA 1
ATOM 643 C C . ASP A 1 86 ? 17.970 3.499 -15.385 1.00 89.19 86 ASP A C 1
ATOM 645 O O . ASP A 1 86 ? 16.830 3.798 -15.745 1.00 89.19 86 ASP A O 1
ATOM 649 N N . LYS A 1 87 ? 18.608 4.177 -14.431 1.00 83.31 87 LYS A N 1
ATOM 650 C CA . LYS A 1 87 ? 18.012 5.312 -13.724 1.00 83.31 87 LYS A CA 1
ATOM 651 C C . LYS A 1 87 ? 17.808 6.538 -14.616 1.00 83.31 87 LYS A C 1
ATOM 653 O O . LYS A 1 87 ? 16.960 7.358 -14.280 1.00 83.31 87 LYS A O 1
ATOM 658 N N . ALA A 1 88 ? 18.542 6.674 -15.723 1.00 89.62 88 ALA A N 1
ATOM 659 C CA . ALA A 1 88 ? 18.321 7.762 -16.673 1.00 89.62 88 ALA A CA 1
ATOM 660 C C . ALA A 1 88 ? 16.932 7.645 -17.318 1.00 89.62 88 ALA A C 1
ATOM 662 O O . ALA A 1 88 ? 16.173 8.607 -17.316 1.00 89.62 88 ALA A O 1
ATOM 663 N N . VAL A 1 89 ? 16.545 6.431 -17.721 1.00 87.50 89 VAL A N 1
ATOM 664 C CA . VAL A 1 89 ? 15.216 6.144 -18.285 1.00 87.50 89 VAL A CA 1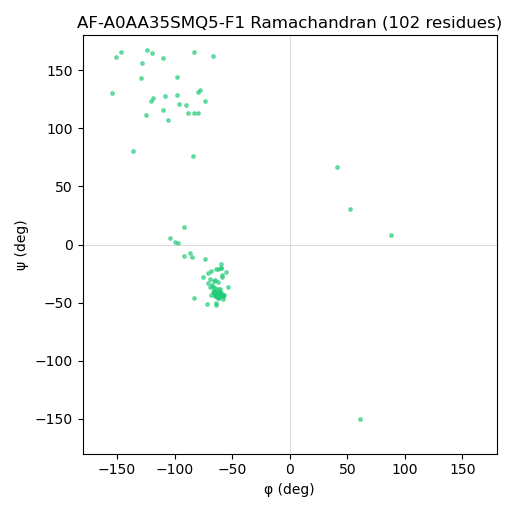
ATOM 665 C C . VAL A 1 89 ? 14.102 6.420 -17.270 1.00 87.50 89 VAL A C 1
ATOM 667 O O . VAL A 1 89 ? 13.053 6.953 -17.624 1.00 87.50 89 VAL A O 1
ATOM 670 N N . VAL A 1 90 ? 14.326 6.098 -15.990 1.00 86.19 90 VAL A N 1
ATOM 671 C CA . VAL A 1 90 ? 13.368 6.425 -14.918 1.00 86.19 90 VAL A CA 1
ATOM 672 C C . VAL A 1 90 ? 13.219 7.941 -14.748 1.00 86.19 90 VAL A C 1
ATOM 674 O O . VAL A 1 90 ? 12.103 8.420 -14.560 1.00 86.19 90 VAL A O 1
ATOM 677 N N . ASN A 1 91 ? 14.313 8.702 -14.832 1.00 88.06 91 ASN A N 1
ATOM 678 C CA . ASN A 1 91 ? 14.261 10.162 -14.743 1.00 88.06 91 ASN A CA 1
ATOM 679 C C . ASN A 1 91 ? 13.495 10.781 -15.916 1.00 88.06 91 ASN A C 1
ATOM 681 O O . ASN A 1 91 ? 12.658 11.649 -15.681 1.00 88.06 91 ASN A O 1
ATOM 685 N N . ASP A 1 92 ? 13.744 10.322 -17.144 1.00 90.00 92 ASP A N 1
ATOM 686 C CA . ASP A 1 92 ? 13.049 10.821 -18.336 1.00 90.00 92 ASP A CA 1
ATOM 687 C C . ASP A 1 92 ? 11.539 10.571 -18.239 1.00 90.00 92 ASP A C 1
ATOM 689 O O . ASP A 1 92 ? 10.744 11.483 -18.460 1.00 90.00 92 ASP A O 1
ATOM 693 N N . PHE A 1 93 ? 11.141 9.375 -17.789 1.00 87.50 93 PHE A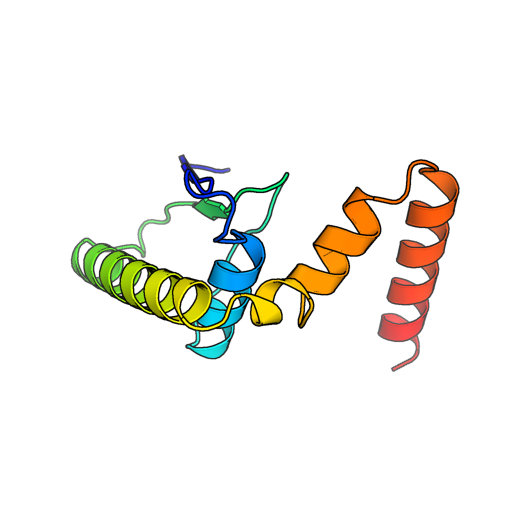 N 1
ATOM 694 C CA . PHE A 1 93 ? 9.738 9.045 -17.527 1.00 87.50 93 PHE A CA 1
ATOM 695 C C . PHE A 1 93 ? 9.094 9.987 -16.497 1.00 87.50 93 PHE A C 1
ATOM 697 O O . PHE A 1 93 ? 7.976 10.461 -16.690 1.00 87.50 93 PHE A O 1
ATOM 704 N N . ILE A 1 94 ? 9.795 10.279 -15.395 1.00 88.06 94 ILE A N 1
ATOM 705 C CA . ILE A 1 94 ? 9.295 11.197 -14.363 1.00 88.06 94 ILE A CA 1
ATOM 706 C C . ILE A 1 94 ? 9.137 12.614 -14.931 1.00 88.06 94 ILE A C 1
ATOM 708 O O . ILE A 1 94 ? 8.131 13.267 -14.654 1.00 88.06 94 ILE A O 1
ATOM 712 N N . LEU A 1 95 ? 10.101 13.094 -15.722 1.00 90.88 95 LEU A N 1
ATOM 713 C CA . LEU A 1 95 ? 10.036 14.415 -16.355 1.00 90.88 95 LEU A CA 1
ATOM 714 C C . LEU A 1 95 ? 8.847 14.530 -17.314 1.00 90.88 95 LEU A C 1
ATOM 716 O O . LEU A 1 95 ? 8.134 15.531 -17.277 1.00 90.88 95 LEU A O 1
ATOM 720 N N . GLU A 1 96 ? 8.610 13.509 -18.136 1.00 89.38 96 GLU A N 1
ATOM 721 C CA . GLU A 1 96 ? 7.468 13.466 -19.051 1.00 89.38 96 GLU A CA 1
ATOM 722 C C . GLU A 1 96 ? 6.136 13.465 -18.290 1.00 89.38 96 GLU A C 1
ATOM 724 O O . GLU A 1 96 ? 5.264 14.284 -18.578 1.00 89.38 96 GLU A O 1
ATOM 729 N N . PHE A 1 97 ? 6.022 12.652 -17.237 1.00 87.25 97 PHE A N 1
ATOM 730 C CA . PHE A 1 97 ? 4.845 12.637 -16.366 1.00 87.25 97 PHE A CA 1
ATOM 731 C C . PHE A 1 97 ? 4.558 14.010 -15.736 1.00 87.25 97 PHE A C 1
ATOM 733 O O . PHE A 1 97 ? 3.413 14.461 -15.703 1.00 87.25 97 PHE A O 1
ATOM 740 N N . PHE A 1 98 ? 5.588 14.715 -15.255 1.00 89.88 98 PHE A N 1
ATOM 741 C CA . PHE A 1 98 ? 5.412 16.074 -14.740 1.00 89.88 98 PHE A CA 1
ATOM 742 C C . PHE A 1 98 ? 5.007 17.064 -15.835 1.00 89.88 98 PHE A C 1
ATOM 744 O O . PHE A 1 98 ? 4.140 17.900 -15.588 1.00 89.88 98 PHE A O 1
ATOM 751 N N . ASN A 1 99 ? 5.590 16.975 -17.032 1.00 92.81 99 ASN A N 1
ATOM 752 C CA . ASN A 1 99 ? 5.203 17.838 -18.147 1.00 92.81 99 ASN A CA 1
ATOM 753 C C . ASN A 1 99 ? 3.709 17.706 -18.463 1.00 92.81 99 ASN A C 1
ATOM 755 O O . ASN A 1 99 ? 3.048 18.732 -18.618 1.00 92.81 99 ASN A O 1
ATOM 759 N N . GLU A 1 100 ? 3.165 16.484 -18.484 1.00 90.12 100 GLU A N 1
ATOM 760 C CA . GLU A 1 100 ? 1.729 16.240 -18.687 1.00 90.12 100 GLU A CA 1
ATOM 761 C C . GLU A 1 100 ? 0.863 16.876 -17.590 1.00 90.12 100 GLU A C 1
ATOM 763 O O . GLU A 1 100 ? -0.135 17.530 -17.889 1.00 90.12 100 GLU A O 1
ATOM 768 N N . LEU A 1 101 ? 1.259 16.754 -16.317 1.00 87.12 101 LEU A N 1
ATOM 769 C CA . LEU A 1 101 ? 0.516 17.351 -15.199 1.00 87.12 101 LEU A CA 1
ATOM 770 C C . LEU A 1 101 ? 0.437 18.882 -15.269 1.00 87.12 101 LEU A C 1
ATOM 772 O O . LEU A 1 101 ? -0.547 19.459 -14.809 1.00 87.12 101 LEU A O 1
ATOM 776 N N . TYR A 1 102 ? 1.465 19.534 -15.816 1.00 85.94 102 TYR A N 1
ATOM 777 C CA . TYR A 1 102 ? 1.548 20.995 -15.924 1.00 85.94 102 TYR A CA 1
ATOM 778 C C . TYR A 1 102 ? 1.121 21.549 -17.292 1.00 85.94 102 TYR A C 1
ATOM 780 O O . TYR A 1 102 ? 1.172 22.763 -17.490 1.00 85.94 102 TYR A O 1
ATOM 788 N N . THR A 1 103 ? 0.700 20.695 -18.230 1.00 83.69 103 THR A N 1
ATOM 789 C CA . THR A 1 103 ? 0.065 21.114 -19.496 1.00 83.69 103 THR A CA 1
ATOM 790 C C . THR A 1 103 ? -1.464 21.005 -19.483 1.00 83.69 103 THR A C 1
ATOM 792 O O . THR A 1 103 ? -2.094 21.324 -20.493 1.00 83.69 103 THR A O 1
ATOM 795 N N . LEU A 1 104 ? -2.052 20.607 -18.347 1.00 53.59 104 LEU A N 1
ATOM 796 C CA . LEU A 1 104 ? -3.496 20.627 -18.073 1.00 53.59 104 LEU A CA 1
ATOM 797 C C . LEU A 1 104 ? -4.025 22.031 -17.749 1.00 53.59 104 LEU A C 1
ATOM 799 O O . LEU A 1 104 ? -3.381 22.748 -16.949 1.00 53.59 104 LEU A O 1
#

Radius of gyration: 15.45 Å; Cα contacts (8 Å, |Δi|>4): 102; chains: 1; bounding box: 31×35×38 Å

Mean predicted aligned error: 5.61 Å

Organism: Geodia barretti (NCBI:txid519541)

pLDDT: mean 88.74, std 7.55, range [53.59, 96.88]

Nearest PDB structures (foldseek):
  7qyg-assembly1_A  TM=7.720E-01  e=4.100E-01  Acidihalobacter
  4e3r-assembly1_A  TM=8.129E-01  e=7.789E-01  Vibrio fluvialis
  4e3q-assembly1_A  TM=7.644E-01  e=6.851E-01  Vibrio fluvialis
  6gwi-assembly1_A  TM=7.928E-01  e=8.305E-01  Halomonas elongata DSM 2581
  6jix-assembly2_C  TM=7.843E-01  e=1.794E+00  Bifidobacterium catenulatum PV20-2

Sequence (104 aa):
MTAFSVTSCDSQVSIFAVADVMEKNGWTMERQMDSLHFSILPSHTPERAQQLLSALREAVTTVKANPALSRTGSAGLYGMVAKIPDKAVVNDFILEFFNELYTL

Solvent-accessible surface area (backbone atoms only — not comparable to full-atom values): 6007 Å² total; per-residue (Å²): 122,70,72,50,71,52,64,59,92,46,94,69,42,48,53,47,27,26,41,51,47,36,37,75,71,73,48,86,72,48,76,52,9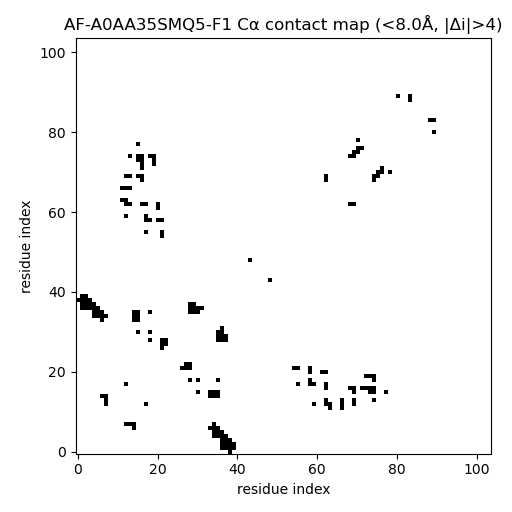4,83,24,40,47,38,64,82,53,94,85,64,40,74,69,54,50,52,51,51,54,51,49,50,53,52,22,46,51,51,31,61,76,38,54,70,47,42,66,37,76,64,20,24,50,55,58,50,59,74,66,52,88,54,64,66,62,54,49,53,52,50,51,52,54,50,50,56,68,72,73,108

InterPro domains:
  IPR015422 Pyridoxal phosphate-dependent transferase, small domain [G3DSA:3.90.1150.10] (1-57)
  IPR050477 Group II Amino Acid Decarboxylases [PTHR42735] (3-102)

Secondary structure (DSSP, 8-state):
--SEEE--SSTT--HHHHHHHHHHTT---EEETTEEEE---TT--HHHHHHHHHHHHHHHHHHHH-GGGGGSHHHHHHHHHTT---HHHHHHHHHHHHHHHT--